Protein AF-C5K5H6-F1 (afdb_monomer_lite)

pLDDT: mean 83.02, std 7.79, range [55.75, 91.19]

Radius of gyration: 11.87 Å; chains: 1; bounding box: 27×28×27 Å

Organism: Perkinsus marinus (strain ATCC 50983 / TXsc) (NCBI:txid423536)

InterPro domains:
  IPR002109 Glutaredoxin [PF00462] (16-50)
  IPR011767 Glutaredoxin active site [PS00195] (18-34)
  IPR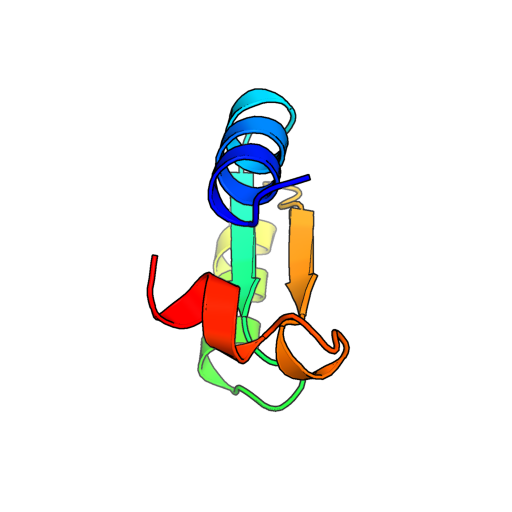036249 Thioredoxin-like superfamily [SSF52833] (5-55)

Structure (mmCIF, N/CA/C/O backbone):
data_AF-C5K5H6-F1
#
_entry.id   AF-C5K5H6-F1
#
loop_
_atom_site.group_PDB
_atom_site.id
_atom_site.type_symbol
_atom_site.label_atom_id
_atom_site.label_alt_id
_atom_site.label_comp_id
_atom_site.label_asym_id
_atom_site.label_entity_id
_atom_site.label_seq_id
_atom_site.pdbx_PDB_ins_code
_atom_site.Cartn_x
_atom_site.Cartn_y
_atom_site.Cartn_z
_atom_site.occupancy
_atom_site.B_iso_or_equiv
_atom_site.auth_seq_id
_atom_site.auth_comp_id
_atom_site.auth_asym_id
_atom_site.auth_atom_id
_atom_site.pdbx_PDB_model_num
ATOM 1 N N . MET A 1 1 ? 5.434 14.076 -11.855 1.00 55.75 1 MET A N 1
ATOM 2 C CA . MET A 1 1 ? 5.307 14.020 -10.380 1.00 55.75 1 MET A CA 1
ATOM 3 C C . MET A 1 1 ? 6.227 12.920 -9.893 1.00 55.75 1 MET A C 1
ATOM 5 O O . MET A 1 1 ? 6.289 11.902 -10.565 1.00 55.75 1 MET A O 1
ATOM 9 N N . SER A 1 2 ? 6.978 13.134 -8.811 1.00 73.56 2 SER A N 1
ATOM 10 C CA . SER A 1 2 ? 7.849 12.086 -8.261 1.00 73.56 2 SER A CA 1
ATOM 11 C C . SER A 1 2 ? 7.016 11.057 -7.498 1.00 73.56 2 SER A C 1
ATOM 13 O O . SER A 1 2 ? 6.012 11.414 -6.876 1.00 73.56 2 SER A O 1
ATOM 15 N N . VAL A 1 3 ? 7.441 9.798 -7.528 1.00 78.75 3 VAL A N 1
ATOM 16 C CA . VAL A 1 3 ? 6.765 8.678 -6.865 1.00 78.75 3 VAL A CA 1
ATOM 17 C C . VAL A 1 3 ? 6.625 8.894 -5.360 1.00 78.75 3 VAL A C 1
ATOM 19 O O . VAL A 1 3 ? 5.577 8.607 -4.784 1.00 78.75 3 VAL A O 1
ATOM 22 N N . LYS A 1 4 ? 7.614 9.545 -4.744 1.00 80.56 4 LYS A N 1
ATOM 23 C CA . LYS A 1 4 ? 7.542 9.977 -3.347 1.00 80.56 4 LYS A CA 1
ATOM 24 C C . LYS A 1 4 ? 6.312 10.850 -3.064 1.00 80.56 4 LYS A C 1
ATOM 26 O O . LYS A 1 4 ? 5.585 10.595 -2.114 1.00 80.56 4 LYS A O 1
ATOM 31 N N . SER A 1 5 ? 6.038 11.845 -3.911 1.00 84.19 5 SER A N 1
ATOM 32 C CA . SER A 1 5 ? 4.878 12.731 -3.733 1.00 84.19 5 SER A CA 1
ATOM 33 C C . SER A 1 5 ? 3.552 12.000 -3.926 1.00 84.19 5 SER A C 1
ATOM 35 O O . SER A 1 5 ? 2.559 12.378 -3.316 1.00 84.19 5 SER A O 1
ATOM 37 N N . PHE A 1 6 ? 3.519 10.961 -4.762 1.00 85.50 6 PHE A N 1
ATOM 38 C CA . PHE A 1 6 ? 2.343 10.106 -4.895 1.00 85.50 6 PHE A CA 1
ATOM 39 C C . PHE A 1 6 ? 2.080 9.326 -3.599 1.00 85.50 6 PHE A C 1
ATOM 41 O O . PHE A 1 6 ? 0.967 9.374 -3.079 1.00 85.50 6 PHE A O 1
ATOM 48 N N . VAL A 1 7 ? 3.109 8.678 -3.043 1.00 85.44 7 VAL A N 1
ATOM 49 C CA . VAL A 1 7 ? 3.007 7.940 -1.773 1.00 85.44 7 VAL A CA 1
ATOM 50 C C . VAL A 1 7 ? 2.597 8.874 -0.630 1.00 85.44 7 VAL A C 1
ATOM 52 O O . VAL A 1 7 ? 1.642 8.574 0.085 1.00 85.44 7 VAL A O 1
ATOM 55 N N . ASP A 1 8 ? 3.250 10.034 -0.510 1.00 88.06 8 ASP A N 1
ATOM 56 C CA . ASP A 1 8 ? 2.936 11.041 0.510 1.00 88.06 8 ASP A CA 1
ATOM 57 C C . ASP A 1 8 ? 1.470 11.512 0.409 1.00 88.06 8 ASP A C 1
ATOM 59 O O . ASP A 1 8 ? 0.775 11.609 1.422 1.00 88.06 8 ASP A O 1
ATOM 63 N N . ASN A 1 9 ? 0.969 11.757 -0.808 1.00 89.94 9 ASN A N 1
ATOM 64 C CA . ASN A 1 9 ? -0.415 12.189 -1.029 1.00 89.94 9 ASN A CA 1
ATOM 65 C C . ASN A 1 9 ? -1.437 11.105 -0.675 1.00 89.94 9 ASN A C 1
ATOM 67 O O . ASN A 1 9 ? -2.465 11.414 -0.066 1.00 89.94 9 ASN A O 1
ATOM 71 N N . GLU A 1 10 ? -1.178 9.848 -1.038 1.00 89.62 10 GLU A N 1
ATOM 72 C CA . GLU A 1 10 ? -2.083 8.740 -0.719 1.00 89.62 10 GLU A CA 1
ATOM 73 C C . GLU A 1 10 ? -2.152 8.501 0.792 1.00 89.62 10 GLU A C 1
ATOM 75 O O . GLU A 1 10 ? -3.247 8.310 1.325 1.00 89.62 10 GLU A O 1
ATOM 80 N N . ILE A 1 11 ? -1.016 8.586 1.495 1.00 88.19 11 ILE A N 1
ATOM 81 C CA . ILE A 1 11 ? -0.956 8.490 2.962 1.00 88.19 11 ILE A CA 1
ATOM 82 C C . ILE A 1 11 ? -1.695 9.663 3.619 1.00 88.19 11 ILE A C 1
ATOM 84 O O . ILE A 1 11 ? -2.430 9.457 4.582 1.00 88.19 11 ILE A O 1
ATOM 88 N N . ALA A 1 12 ? -1.541 10.886 3.105 1.00 91.19 12 ALA A N 1
ATOM 89 C CA . ALA A 1 12 ? -2.214 12.061 3.659 1.00 91.19 12 ALA A CA 1
ATOM 90 C C . ALA A 1 12 ? -3.736 12.058 3.413 1.00 91.19 12 ALA A C 1
ATOM 92 O O . ALA A 1 12 ? -4.496 12.559 4.241 1.00 91.19 12 ALA A O 1
ATOM 93 N N . SER A 1 13 ? -4.186 11.497 2.286 1.00 91.12 13 SER A N 1
ATOM 94 C CA . SER A 1 13 ? -5.595 11.548 1.861 1.00 91.12 13 SER A CA 1
ATOM 95 C C . SER A 1 13 ? -6.454 10.417 2.424 1.00 91.12 13 SER A C 1
ATOM 97 O O . SER A 1 13 ? -7.677 10.546 2.492 1.00 91.12 13 SER A O 1
ATOM 99 N N . ASN A 1 14 ? -5.847 9.299 2.827 1.00 87.69 14 ASN A N 1
ATOM 100 C CA . ASN A 1 14 ? -6.570 8.106 3.256 1.00 87.69 14 ASN A CA 1
ATOM 101 C C . ASN A 1 14 ? -6.190 7.719 4.688 1.00 87.69 14 ASN A C 1
ATOM 103 O O . ASN A 1 14 ? -5.022 7.703 5.056 1.00 87.69 14 ASN A O 1
ATOM 107 N N . LYS A 1 15 ? -7.176 7.295 5.490 1.00 87.50 15 LYS A N 1
ATOM 108 C CA . LYS A 1 15 ? -6.923 6.814 6.863 1.00 87.50 15 LYS A CA 1
ATOM 109 C C . LYS A 1 15 ? -6.059 5.554 6.908 1.00 87.50 15 LYS A C 1
ATOM 111 O O . LYS A 1 15 ? -5.327 5.346 7.868 1.00 87.50 15 LYS A O 1
ATOM 116 N N . VAL A 1 16 ? -6.202 4.692 5.904 1.00 88.69 16 VAL A N 1
ATOM 117 C CA . VAL A 1 16 ? -5.422 3.465 5.748 1.00 88.69 16 VAL A CA 1
ATOM 118 C C . VAL A 1 16 ? -5.169 3.257 4.262 1.00 88.69 16 VAL A C 1
ATOM 120 O O . VAL A 1 16 ? -6.111 3.269 3.467 1.00 88.69 16 VAL A O 1
ATOM 123 N N . VAL A 1 17 ? -3.910 3.028 3.900 1.00 90.62 17 VAL A N 1
ATOM 124 C CA . VAL A 1 17 ? -3.488 2.673 2.541 1.00 90.62 17 VAL A CA 1
ATOM 125 C C . VAL A 1 17 ? -2.762 1.339 2.593 1.00 90.62 17 VAL A C 1
ATOM 127 O O . VAL A 1 17 ? -1.945 1.100 3.480 1.00 90.62 17 VAL A O 1
ATOM 130 N N . LEU A 1 18 ? -3.066 0.464 1.643 1.00 88.56 18 LEU A N 1
ATOM 131 C CA . LEU A 1 18 ? -2.422 -0.825 1.469 1.00 88.56 18 LEU A CA 1
ATOM 132 C C . LEU A 1 18 ? -1.771 -0.863 0.090 1.00 88.56 18 LEU A C 1
ATOM 134 O O . LEU A 1 18 ? -2.454 -1.007 -0.922 1.00 88.56 18 LEU A O 1
ATOM 138 N N . PHE A 1 19 ? -0.446 -0.761 0.070 1.00 88.56 19 PHE A N 1
ATOM 139 C CA . PHE A 1 19 ? 0.362 -1.011 -1.118 1.00 88.56 19 PHE A CA 1
ATOM 140 C C . PHE A 1 19 ? 0.656 -2.508 -1.199 1.00 88.56 19 PHE A C 1
ATOM 142 O O . PHE A 1 19 ? 1.150 -3.110 -0.244 1.00 88.56 19 PHE A O 1
ATOM 149 N N . GLY A 1 20 ? 0.312 -3.137 -2.317 1.00 87.19 20 GLY A N 1
ATOM 150 C CA . GLY A 1 20 ? 0.431 -4.582 -2.468 1.00 87.19 20 GLY A CA 1
ATOM 151 C C . GLY A 1 20 ? 0.556 -5.009 -3.918 1.00 87.19 20 GLY A C 1
ATOM 152 O O . GLY A 1 20 ? 0.674 -4.177 -4.808 1.00 87.19 20 GLY A O 1
ATOM 153 N N . LYS A 1 21 ? 0.527 -6.320 -4.149 1.00 83.75 21 LYS A N 1
ATOM 154 C CA . LYS A 1 21 ? 0.433 -6.893 -5.496 1.00 83.75 21 LYS A CA 1
ATOM 155 C C . LYS A 1 21 ? -0.822 -7.752 -5.604 1.00 83.75 21 LYS A C 1
ATOM 157 O O . LYS A 1 21 ? -1.129 -8.466 -4.644 1.00 83.75 21 LYS A O 1
ATOM 162 N N . SER A 1 22 ? -1.508 -7.718 -6.744 1.00 79.12 22 SER A N 1
ATOM 163 C CA . SER A 1 22 ? -2.790 -8.399 -6.989 1.00 79.12 22 SER A CA 1
ATOM 164 C C . SER A 1 22 ? -2.710 -9.900 -6.701 1.00 79.12 22 SER A C 1
ATOM 166 O O . SER A 1 22 ? -3.621 -10.496 -6.134 1.00 79.12 22 SER A O 1
ATOM 168 N N . TYR A 1 23 ? -1.572 -10.512 -7.034 1.00 79.75 23 TYR A N 1
ATOM 169 C CA . TYR A 1 23 ? -1.325 -11.943 -6.855 1.00 79.75 23 TYR A CA 1
ATOM 170 C C . TYR A 1 23 ? -0.815 -12.326 -5.455 1.00 79.75 23 TYR A C 1
ATOM 172 O O . TYR A 1 23 ? -0.594 -13.506 -5.182 1.00 79.75 23 TYR A O 1
ATOM 180 N N . CYS A 1 24 ? -0.570 -11.362 -4.561 1.00 82.75 24 CYS A N 1
ATOM 181 C CA . CYS A 1 24 ? 0.087 -11.632 -3.288 1.00 82.75 24 CYS A CA 1
ATOM 182 C C . CYS A 1 24 ? -0.906 -12.169 -2.236 1.00 82.75 24 CYS A C 1
ATOM 184 O O . CYS A 1 24 ? -1.768 -11.422 -1.759 1.00 82.75 24 CYS A O 1
ATOM 186 N N . PRO A 1 25 ? -0.751 -13.424 -1.765 1.00 85.50 25 PRO A N 1
ATOM 187 C CA . PRO A 1 25 ? -1.663 -14.011 -0.782 1.00 85.50 25 PRO A CA 1
ATOM 188 C C . PRO A 1 25 ? -1.594 -13.313 0.587 1.00 85.50 25 PRO A C 1
ATOM 190 O O . PRO A 1 25 ? -2.565 -13.328 1.344 1.00 85.50 25 PRO A O 1
ATOM 193 N N . TYR A 1 26 ? -0.471 -12.665 0.913 1.00 87.25 26 TYR A N 1
ATOM 194 C CA . TYR A 1 26 ? -0.334 -11.873 2.138 1.00 87.25 26 TYR A CA 1
ATOM 195 C C . TYR A 1 26 ? -1.130 -10.567 2.075 1.00 87.25 26 TYR A C 1
ATOM 197 O O . TYR A 1 26 ? -1.737 -10.179 3.072 1.00 87.25 26 TYR A O 1
ATOM 205 N N . CYS A 1 27 ? -1.205 -9.927 0.903 1.00 85.62 27 CYS A N 1
ATOM 206 C CA . CYS A 1 27 ? -2.030 -8.736 0.705 1.00 85.62 27 CYS A CA 1
ATOM 207 C C . CYS A 1 27 ? -3.515 -9.070 0.890 1.00 85.62 27 CYS A C 1
ATOM 209 O O . CYS A 1 27 ? -4.231 -8.313 1.539 1.00 85.62 27 CYS A O 1
ATOM 211 N N . THR A 1 28 ? -3.966 -10.235 0.417 1.00 85.81 28 THR A N 1
ATOM 212 C CA . THR A 1 28 ? -5.335 -10.725 0.654 1.00 85.81 28 THR A CA 1
ATOM 213 C C . THR A 1 28 ? -5.621 -10.934 2.142 1.00 85.81 28 THR A C 1
ATOM 215 O O . THR A 1 28 ? -6.670 -10.513 2.628 1.00 85.81 28 THR A O 1
ATOM 218 N N . LYS A 1 29 ? -4.675 -11.509 2.898 1.00 89.25 29 LYS A N 1
ATOM 219 C CA . LYS A 1 29 ? -4.806 -11.648 4.361 1.00 89.25 29 LYS A CA 1
ATOM 220 C C . LYS A 1 29 ? -4.896 -10.291 5.063 1.00 89.25 29 LYS A C 1
ATOM 222 O O . LYS A 1 29 ? -5.748 -10.117 5.929 1.00 89.25 29 LYS A O 1
ATOM 227 N N . ALA A 1 30 ? -4.064 -9.326 4.673 1.00 88.5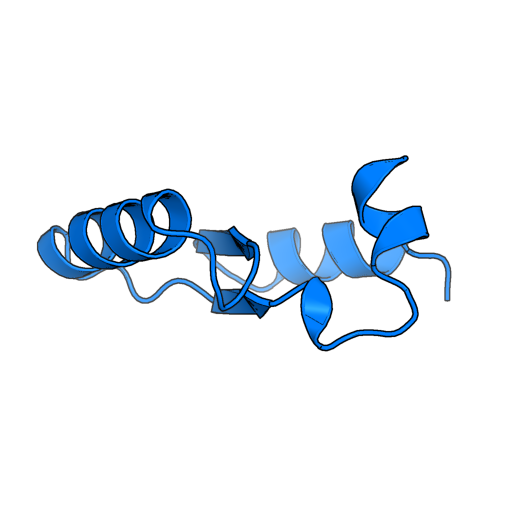0 30 ALA A N 1
ATOM 228 C CA . ALA A 1 30 ? -4.083 -7.979 5.239 1.00 88.50 30 ALA A CA 1
ATOM 229 C C . ALA A 1 30 ? -5.391 -7.228 4.921 1.00 88.50 30 ALA A C 1
ATOM 231 O O . ALA A 1 30 ? -5.974 -6.625 5.819 1.00 88.50 30 ALA A O 1
ATOM 232 N N . LYS A 1 31 ? -5.909 -7.339 3.687 1.00 85.56 31 LYS A N 1
ATOM 233 C CA . LYS A 1 31 ? -7.242 -6.828 3.310 1.00 85.56 31 LYS A CA 1
ATOM 234 C C . LYS A 1 31 ? -8.335 -7.431 4.206 1.00 85.56 31 LYS A C 1
ATOM 236 O O . LYS A 1 31 ? -9.165 -6.695 4.726 1.00 85.56 31 LYS A O 1
ATOM 241 N N . GLY A 1 32 ? -8.293 -8.746 4.440 1.00 87.69 32 GLY A N 1
ATOM 242 C CA . GLY A 1 32 ? -9.230 -9.437 5.331 1.00 87.69 32 GLY A CA 1
ATOM 243 C C . GLY A 1 32 ? -9.146 -8.965 6.785 1.00 87.69 32 GLY A C 1
ATOM 244 O O . GLY A 1 32 ? -10.172 -8.697 7.398 1.00 87.69 32 GLY A O 1
ATOM 245 N N . ALA A 1 33 ? -7.937 -8.788 7.324 1.00 89.44 33 ALA A N 1
ATOM 246 C CA . ALA A 1 33 ? -7.743 -8.274 8.682 1.00 89.44 33 ALA A CA 1
ATOM 247 C C . ALA A 1 33 ? -8.283 -6.842 8.851 1.00 89.44 33 ALA A C 1
ATOM 249 O O . ALA A 1 33 ? -8.907 -6.534 9.865 1.00 89.44 33 ALA A O 1
ATOM 250 N N . LEU A 1 34 ? -8.087 -5.987 7.843 1.00 88.06 34 LEU A N 1
ATOM 251 C CA . LEU A 1 34 ? -8.618 -4.622 7.822 1.00 88.06 34 LEU A CA 1
ATOM 252 C C . LEU A 1 34 ? -10.150 -4.610 7.688 1.00 88.06 34 LEU A C 1
ATOM 254 O O . LEU A 1 34 ? -10.820 -3.841 8.375 1.00 88.06 34 LEU A O 1
ATOM 258 N N . ALA A 1 35 ? -10.718 -5.515 6.888 1.00 87.00 35 ALA A N 1
ATOM 259 C CA . ALA A 1 35 ? -12.165 -5.680 6.785 1.00 87.00 35 ALA A CA 1
ATOM 260 C C . ALA A 1 35 ? -12.796 -6.144 8.113 1.00 87.00 35 ALA A C 1
ATOM 262 O O . ALA A 1 35 ? -13.853 -5.644 8.490 1.00 87.00 35 ALA A O 1
ATOM 263 N N . SER A 1 36 ? -12.129 -7.027 8.868 1.00 89.4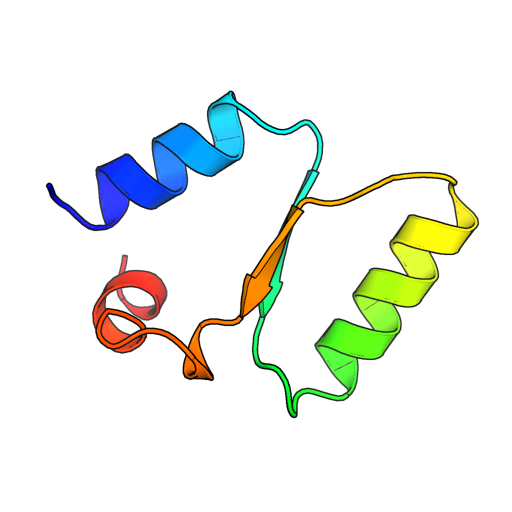4 36 SER A N 1
ATOM 264 C CA . SER A 1 36 ? -12.607 -7.497 10.180 1.00 89.44 36 SER A CA 1
ATOM 265 C C . SER A 1 36 ? -12.748 -6.386 11.225 1.00 89.44 36 SER A C 1
ATOM 267 O O . SER A 1 36 ? -13.539 -6.523 12.154 1.00 89.44 36 SER A O 1
ATOM 269 N N . ILE A 1 37 ? -12.005 -5.286 11.082 1.00 90.25 37 ILE A N 1
ATOM 270 C CA . ILE A 1 37 ? -12.111 -4.103 11.953 1.00 90.25 37 ILE A CA 1
ATOM 271 C C . ILE A 1 37 ? -12.977 -2.994 11.335 1.00 90.25 37 ILE A C 1
ATOM 273 O O . ILE A 1 37 ? -12.964 -1.861 11.813 1.00 90.25 37 ILE A O 1
ATOM 277 N N . ASN A 1 38 ? -13.715 -3.304 10.263 1.00 86.06 38 ASN A N 1
ATOM 278 C CA . ASN A 1 38 ? -14.525 -2.360 9.494 1.00 86.06 38 ASN A CA 1
ATOM 279 C C . ASN A 1 38 ? -13.716 -1.160 8.952 1.00 86.06 38 ASN A C 1
ATOM 281 O O . ASN A 1 38 ? -14.259 -0.076 8.723 1.00 86.06 38 ASN A O 1
ATOM 285 N N . ALA A 1 39 ? -12.404 -1.341 8.762 1.00 85.19 39 ALA A N 1
ATOM 286 C CA . ALA A 1 39 ? -11.560 -0.367 8.092 1.00 85.19 39 ALA A CA 1
ATOM 287 C C . ALA A 1 39 ? -11.703 -0.564 6.582 1.00 85.19 39 ALA A C 1
ATOM 289 O O . ALA A 1 39 ? -11.631 -1.686 6.085 1.00 85.19 39 ALA A O 1
ATOM 290 N N . ASN A 1 40 ? -11.876 0.537 5.852 1.00 83.62 40 ASN A N 1
ATOM 291 C CA . ASN A 1 40 ? -11.991 0.525 4.398 1.00 83.62 40 ASN A CA 1
ATOM 292 C C . ASN A 1 40 ? -10.688 1.080 3.793 1.00 83.62 40 ASN A C 1
ATOM 294 O O . ASN A 1 40 ? -10.606 2.281 3.522 1.00 83.62 40 ASN A O 1
ATOM 298 N N . PRO A 1 41 ? -9.622 0.263 3.681 1.00 88.44 41 PRO A N 1
ATOM 299 C CA . PRO A 1 41 ? -8.328 0.734 3.216 1.00 88.44 41 PRO A CA 1
ATOM 300 C C . PRO A 1 41 ? -8.342 1.023 1.717 1.00 88.44 41 PRO A C 1
ATOM 302 O O . PRO A 1 41 ? -8.945 0.295 0.925 1.00 88.44 41 PRO A O 1
ATOM 305 N N . LYS A 1 42 ? -7.589 2.044 1.310 1.00 89.88 42 LYS A N 1
ATOM 306 C CA . LYS A 1 42 ? -7.268 2.267 -0.097 1.00 89.88 42 LYS A CA 1
ATOM 307 C C . LYS A 1 42 ? -6.241 1.229 -0.535 1.00 89.88 42 LYS A C 1
ATOM 309 O O . LYS A 1 42 ? -5.109 1.243 -0.068 1.00 89.88 42 LYS A O 1
ATOM 314 N N . VAL A 1 43 ? -6.632 0.318 -1.418 1.00 87.00 43 VAL A N 1
ATOM 315 C CA . VAL A 1 43 ? -5.722 -0.686 -1.980 1.00 87.00 43 VAL A CA 1
ATOM 316 C C . VAL A 1 43 ? -5.076 -0.127 -3.243 1.00 87.00 43 VAL A C 1
ATOM 318 O O . VAL A 1 43 ? -5.780 0.310 -4.152 1.00 87.00 43 VAL A O 1
ATOM 321 N N . ILE A 1 44 ? -3.748 -0.175 -3.300 1.00 87.69 44 ILE A N 1
ATOM 322 C CA . ILE A 1 44 ? -2.945 0.191 -4.466 1.00 87.69 44 ILE A CA 1
ATOM 323 C C . ILE A 1 44 ? -2.174 -1.054 -4.902 1.00 87.69 44 ILE A C 1
ATOM 325 O O . ILE A 1 44 ? -1.291 -1.533 -4.187 1.00 87.69 44 ILE A O 1
ATOM 329 N N . GLU A 1 45 ? -2.541 -1.597 -6.063 1.00 86.69 45 GLU A N 1
ATOM 330 C CA . GLU A 1 45 ? -1.906 -2.782 -6.645 1.00 86.69 45 GLU A CA 1
ATOM 331 C C . GLU A 1 45 ? -0.755 -2.341 -7.546 1.00 86.69 45 GLU A C 1
ATOM 333 O O . GLU A 1 45 ? -0.956 -1.785 -8.622 1.00 86.69 45 GLU A O 1
ATOM 338 N N . LEU A 1 46 ? 0.467 -2.523 -7.051 1.00 83.19 46 LEU A N 1
ATOM 339 C CA . LEU A 1 46 ? 1.693 -2.035 -7.670 1.00 83.19 46 LEU A CA 1
ATOM 340 C C . LEU A 1 46 ? 1.988 -2.747 -8.993 1.00 83.19 46 LEU A C 1
ATOM 342 O O . LEU A 1 46 ? 2.473 -2.119 -9.918 1.00 83.19 46 LEU A O 1
ATOM 346 N N . ASP A 1 47 ? 1.649 -4.031 -9.116 1.00 79.50 47 ASP A N 1
ATOM 347 C CA . ASP A 1 47 ? 1.846 -4.825 -10.337 1.00 79.50 47 ASP A CA 1
ATOM 348 C C . ASP A 1 47 ? 0.970 -4.389 -11.519 1.00 79.50 47 ASP A C 1
ATOM 350 O O . ASP A 1 47 ? 1.243 -4.783 -12.648 1.00 79.50 47 ASP A O 1
ATOM 354 N N . GLN A 1 48 ? -0.055 -3.569 -11.277 1.00 80.50 48 GLN A N 1
ATOM 355 C CA . GLN A 1 48 ? -0.892 -2.985 -12.328 1.00 80.50 48 GLN A CA 1
ATOM 356 C C . GLN A 1 48 ? -0.444 -1.573 -12.723 1.00 80.50 48 GLN A C 1
ATOM 358 O O . GLN A 1 48 ? -1.143 -0.898 -13.479 1.00 80.50 48 GLN A O 1
ATOM 363 N N . ARG A 1 49 ? 0.691 -1.100 -12.196 1.00 78.50 49 ARG A N 1
ATOM 364 C CA . ARG A 1 49 ? 1.218 0.230 -12.491 1.00 78.50 49 ARG A CA 1
ATOM 365 C C . ARG A 1 49 ? 2.632 0.144 -13.049 1.00 78.50 49 ARG A C 1
ATOM 367 O O . ARG A 1 49 ? 3.476 -0.588 -12.537 1.00 78.50 49 ARG A O 1
ATOM 374 N N . ASP A 1 50 ? 2.901 0.946 -14.070 1.00 73.62 50 ASP A N 1
ATOM 375 C CA . ASP A 1 50 ? 4.212 1.012 -14.718 1.00 73.62 50 ASP A CA 1
ATOM 376 C C . ASP A 1 50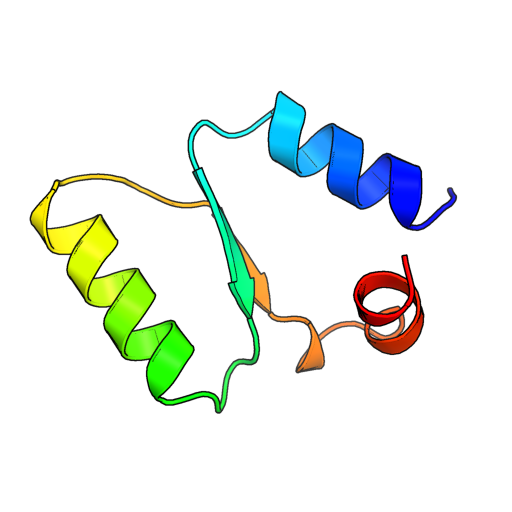 ? 5.306 1.613 -13.806 1.00 73.62 50 ASP A C 1
ATOM 378 O O . ASP A 1 50 ? 6.489 1.350 -14.005 1.00 73.62 50 ASP A O 1
ATOM 382 N N . ASP A 1 51 ? 4.923 2.362 -12.762 1.00 76.12 51 ASP A N 1
ATOM 383 C CA . ASP A 1 51 ? 5.801 2.970 -11.748 1.00 76.12 51 ASP A CA 1
ATOM 384 C C . ASP A 1 51 ? 6.058 2.057 -10.527 1.00 76.12 51 ASP A C 1
ATOM 386 O O . ASP A 1 51 ? 6.569 2.505 -9.498 1.00 76.12 51 ASP A O 1
ATOM 390 N N . CYS A 1 52 ? 5.738 0.757 -10.628 1.00 70.12 52 CYS A N 1
ATOM 391 C CA . CYS A 1 52 ? 5.910 -0.229 -9.552 1.00 70.12 52 CYS A CA 1
ATOM 392 C C . CYS A 1 52 ? 7.319 -0.220 -8.944 1.00 70.12 52 CYS A C 1
ATOM 394 O O . CYS A 1 52 ? 7.468 -0.267 -7.722 1.00 70.12 52 CYS A O 1
ATOM 396 N N . SER A 1 53 ? 8.349 -0.204 -9.794 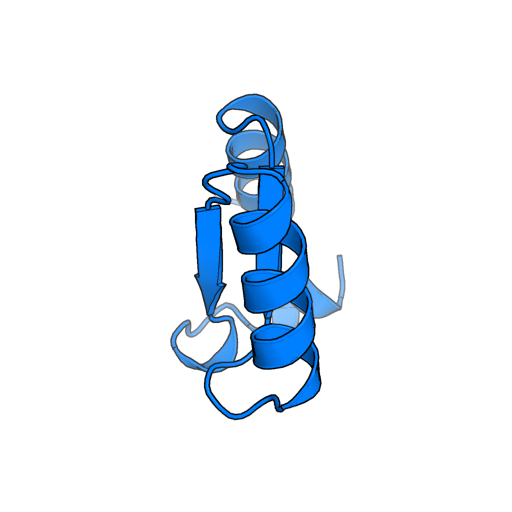1.00 69.62 53 SER A N 1
ATOM 397 C CA . SER A 1 53 ? 9.747 -0.306 -9.366 1.00 69.62 53 SER A CA 1
ATOM 398 C C . SER A 1 53 ? 10.171 0.898 -8.535 1.00 69.62 53 SER A C 1
ATOM 400 O O . SER A 1 53 ? 10.812 0.720 -7.506 1.00 69.62 53 SER A O 1
ATOM 402 N N . ASP A 1 54 ? 9.745 2.094 -8.936 1.00 71.62 54 ASP A N 1
ATOM 403 C CA . ASP A 1 54 ? 10.080 3.353 -8.269 1.00 71.62 54 ASP A CA 1
ATOM 404 C C . ASP A 1 54 ? 9.373 3.498 -6.910 1.00 71.62 54 ASP A C 1
ATOM 406 O O . ASP A 1 54 ? 9.900 4.128 -5.992 1.00 71.62 54 ASP A O 1
ATOM 410 N N . ILE A 1 55 ? 8.186 2.891 -6.747 1.00 74.00 55 ILE A N 1
ATOM 411 C CA . ILE A 1 55 ? 7.470 2.862 -5.458 1.00 74.00 55 ILE A CA 1
ATOM 412 C C . ILE A 1 55 ? 8.177 1.929 -4.472 1.00 74.00 55 ILE A C 1
ATOM 414 O O . ILE A 1 55 ? 8.177 2.191 -3.274 1.00 74.00 5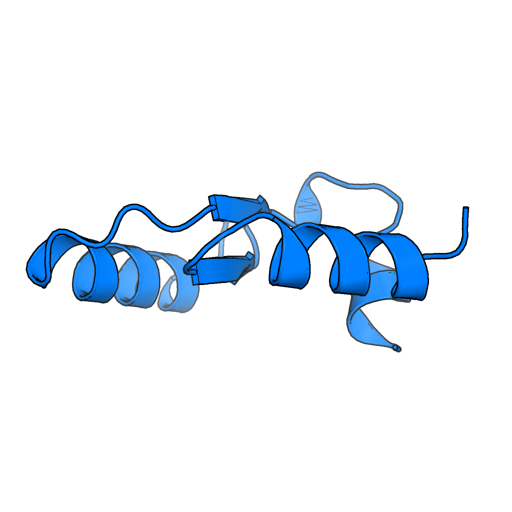5 ILE A O 1
ATOM 418 N N . GLN A 1 56 ? 8.773 0.835 -4.957 1.00 69.50 56 GLN A N 1
ATOM 419 C CA . GLN A 1 56 ? 9.467 -0.129 -4.099 1.00 69.50 56 GLN A CA 1
ATOM 420 C C . GLN A 1 56 ? 10.867 0.329 -3.663 1.00 69.50 56 GLN A C 1
ATOM 422 O O . GLN A 1 56 ? 11.373 -0.187 -2.669 1.00 69.50 56 GLN A O 1
ATOM 427 N N . THR A 1 57 ? 11.500 1.247 -4.396 1.00 70.38 57 THR A N 1
ATOM 428 C CA . THR A 1 57 ? 12.853 1.760 -4.107 1.00 70.38 57 THR A CA 1
ATOM 429 C C . THR A 1 57 ? 12.886 3.088 -3.352 1.00 70.38 57 THR A C 1
ATOM 431 O O . THR A 1 57 ? 13.978 3.534 -2.999 1.00 70.38 57 THR A O 1
ATOM 434 N N . THR A 1 58 ? 11.730 3.712 -3.107 1.00 58.34 58 THR A N 1
ATOM 435 C CA . THR A 1 58 ? 11.597 4.943 -2.305 1.00 58.34 58 THR A CA 1
ATOM 436 C C . THR A 1 58 ? 11.447 4.617 -0.823 1.00 58.34 58 THR A C 1
ATOM 438 O O . THR A 1 58 ? 12.085 5.322 -0.009 1.00 58.34 58 THR A O 1
#

Sequence (58 aa):
MSVKSFVDNEIASNKVVLFGKSYCPYCTKAKGALASINANPKVIELDQRDDCSDIQTT

Foldseek 3Di:
DQLVVVVVVLVVPAPAEAEEAPPDVVSVVVCVVCVVVVHDYHYDHLVVDPCSVRNVVD

Secondary structure (DSSP, 8-state):
--HHHHHHHHHHH-S-EEEE-TT-HHHHHHHHHHHHTT---EEEEGGGSTTHHHHHH-